Protein AF-A0A9D1GKH4-F1 (afdb_monomer_lite)

Structure (mmCIF, N/CA/C/O backbone):
data_AF-A0A9D1GKH4-F1
#
_entry.id   AF-A0A9D1GKH4-F1
#
loop_
_atom_site.group_PDB
_atom_site.id
_atom_site.type_symbol
_atom_site.label_atom_id
_atom_site.label_alt_id
_atom_site.label_comp_id
_atom_site.label_asym_id
_atom_site.label_entity_id
_atom_site.label_seq_id
_atom_site.pdbx_PDB_ins_code
_atom_site.Cartn_x
_atom_site.Cartn_y
_atom_site.Cartn_z
_atom_site.occupancy
_atom_site.B_iso_or_equiv
_atom_site.auth_seq_id
_atom_site.auth_comp_id
_atom_site.auth_asym_id
_atom_site.auth_atom_id
_atom_site.pdbx_PDB_model_num
ATOM 1 N N . MET A 1 1 ? 3.369 7.133 -23.023 1.00 42.62 1 MET A N 1
ATOM 2 C CA . MET A 1 1 ? 2.695 6.803 -21.748 1.00 42.62 1 MET A CA 1
ATOM 3 C C . MET A 1 1 ? 3.136 5.398 -21.370 1.00 42.62 1 MET A C 1
ATOM 5 O O . MET A 1 1 ? 2.925 4.501 -22.173 1.00 42.62 1 MET A O 1
ATOM 9 N N . SER A 1 2 ? 3.886 5.222 -20.277 1.00 44.31 2 SER A N 1
ATOM 10 C CA . SER A 1 2 ? 4.522 3.929 -19.968 1.00 44.31 2 SER A CA 1
ATOM 11 C C . SER A 1 2 ? 3.448 2.889 -19.635 1.00 44.31 2 SER A C 1
ATOM 13 O O . SER A 1 2 ? 2.788 2.986 -18.606 1.00 44.31 2 SER A O 1
ATOM 15 N N . ALA A 1 3 ? 3.226 1.938 -20.540 1.00 55.19 3 ALA A N 1
ATOM 16 C CA . ALA A 1 3 ? 2.067 1.041 -20.564 1.00 55.19 3 ALA A CA 1
ATOM 17 C C . ALA A 1 3 ? 2.092 -0.088 -19.508 1.00 55.19 3 ALA A C 1
ATOM 19 O O . ALA A 1 3 ? 1.370 -1.067 -19.648 1.00 55.19 3 ALA A O 1
ATOM 20 N N . ASN A 1 4 ? 2.928 0.017 -18.470 1.00 71.00 4 ASN A N 1
ATOM 21 C CA . ASN A 1 4 ? 3.246 -1.094 -17.566 1.00 71.00 4 ASN A CA 1
ATOM 22 C C . ASN A 1 4 ? 3.216 -0.725 -16.071 1.00 71.00 4 ASN A C 1
ATOM 24 O O . ASN A 1 4 ? 3.825 -1.404 -15.245 1.00 71.00 4 ASN A O 1
ATOM 28 N N . GLN A 1 5 ? 2.495 0.341 -15.711 1.00 76.44 5 GLN A N 1
ATOM 29 C CA . GLN A 1 5 ? 2.209 0.648 -14.311 1.00 76.44 5 GLN A CA 1
ATOM 30 C C . GLN A 1 5 ? 0.882 0.003 -13.893 1.00 76.44 5 GLN A C 1
ATOM 32 O O . GLN A 1 5 ? -0.168 0.316 -14.452 1.00 76.44 5 GLN A O 1
ATOM 37 N N . LYS A 1 6 ? 0.925 -0.878 -12.894 1.00 83.44 6 LYS A N 1
ATOM 38 C CA . LYS A 1 6 ? -0.249 -1.444 -12.226 1.00 83.44 6 LYS A CA 1
ATOM 39 C C . LYS A 1 6 ? -0.516 -0.658 -10.951 1.00 83.44 6 LYS A C 1
ATOM 41 O O . LYS A 1 6 ? 0.405 -0.378 -10.189 1.00 83.44 6 LYS A O 1
ATOM 46 N N . THR A 1 7 ? -1.775 -0.327 -10.715 1.00 85.25 7 THR A N 1
ATOM 47 C CA . THR A 1 7 ? -2.221 0.258 -9.450 1.00 85.25 7 THR A CA 1
ATOM 48 C C . THR A 1 7 ? -2.994 -0.807 -8.695 1.00 85.25 7 THR A C 1
ATOM 50 O O . THR A 1 7 ? -3.888 -1.436 -9.257 1.00 85.25 7 THR A O 1
ATOM 53 N N . ILE A 1 8 ? -2.617 -1.019 -7.444 1.00 86.06 8 ILE A N 1
ATOM 54 C CA . ILE A 1 8 ? -3.188 -2.003 -6.537 1.00 86.06 8 ILE A CA 1
ATOM 55 C C . ILE A 1 8 ? -3.754 -1.241 -5.344 1.00 86.06 8 ILE A C 1
ATOM 57 O O . ILE A 1 8 ? -3.066 -0.417 -4.739 1.00 86.06 8 ILE A O 1
ATOM 61 N N . TYR A 1 9 ? -5.007 -1.508 -4.998 1.00 86.31 9 TYR A N 1
ATOM 62 C CA . TYR A 1 9 ? -5.643 -0.879 -3.844 1.00 86.31 9 TYR A CA 1
ATOM 63 C C . TYR A 1 9 ? -5.384 -1.709 -2.595 1.00 86.31 9 TYR A C 1
ATOM 65 O O . TYR A 1 9 ? -5.624 -2.913 -2.587 1.00 86.31 9 TYR A O 1
ATOM 73 N N . VAL A 1 10 ? -4.884 -1.066 -1.546 1.00 85.50 10 VAL A N 1
ATOM 74 C CA . VAL A 1 10 ? -4.565 -1.722 -0.280 1.00 85.50 10 VAL A CA 1
ATOM 75 C C . VAL A 1 10 ? -5.648 -1.371 0.722 1.00 85.50 10 VAL A C 1
ATOM 77 O O . VAL A 1 10 ? -5.925 -0.193 0.956 1.00 85.50 10 VAL A O 1
ATOM 80 N N . TYR A 1 11 ? -6.233 -2.399 1.316 1.00 85.75 11 TYR A N 1
ATOM 81 C CA . TYR A 1 11 ? -7.262 -2.309 2.331 1.00 85.75 11 TYR A CA 1
ATOM 82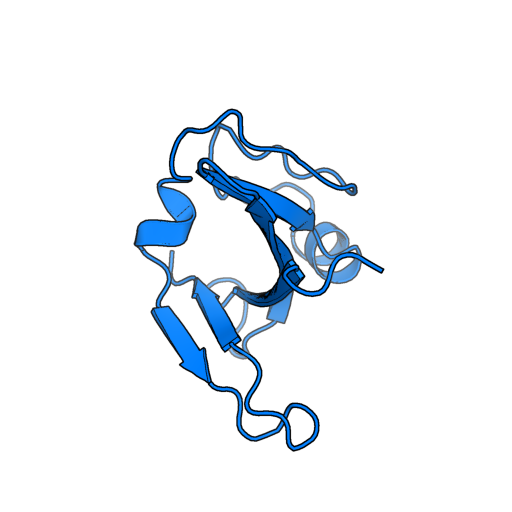 C C . TYR A 1 11 ? -6.756 -2.867 3.657 1.00 85.75 11 TYR A C 1
ATOM 84 O O . TYR A 1 11 ? -5.991 -3.829 3.701 1.00 85.75 11 TYR A O 1
ATOM 92 N N . ASP A 1 12 ? -7.198 -2.234 4.729 1.00 83.38 12 ASP A N 1
ATOM 93 C CA . ASP A 1 12 ? -6.971 -2.618 6.115 1.00 83.38 12 ASP A CA 1
ATOM 94 C C . ASP A 1 12 ? -8.231 -3.308 6.648 1.00 83.38 12 ASP A C 1
ATOM 96 O O . ASP A 1 12 ? -9.321 -2.742 6.535 1.00 83.38 12 ASP A O 1
ATOM 100 N N . ASP A 1 13 ? -8.062 -4.506 7.213 1.00 81.38 13 ASP A N 1
ATOM 101 C CA . ASP A 1 13 ? -9.126 -5.342 7.791 1.00 81.38 13 ASP A CA 1
ATOM 102 C C . ASP A 1 13 ? -9.034 -5.506 9.321 1.00 81.38 13 ASP A C 1
ATOM 104 O O . ASP A 1 13 ? -9.821 -6.224 9.928 1.00 81.38 13 ASP A O 1
ATOM 108 N N . PHE A 1 14 ? -8.060 -4.872 9.974 1.00 75.19 14 PHE A N 1
ATOM 109 C CA . PHE A 1 14 ? -7.842 -5.013 11.417 1.00 75.19 14 PHE A CA 1
ATOM 110 C C . PHE A 1 14 ? -8.344 -3.796 12.204 1.00 75.19 14 PHE A C 1
ATOM 112 O O . PHE A 1 14 ? -8.685 -3.915 13.380 1.00 75.19 14 PHE A O 1
ATOM 119 N N . SER A 1 15 ? -8.422 -2.621 11.572 1.00 69.50 15 SER A N 1
ATOM 120 C CA . SER A 1 15 ? -8.890 -1.395 12.235 1.00 69.50 15 SER A CA 1
ATOM 121 C C . SER A 1 15 ? -10.399 -1.341 12.457 1.00 69.50 15 SER A C 1
ATOM 123 O O . SER A 1 15 ? -10.874 -0.684 13.384 1.00 69.50 15 SER A O 1
ATOM 125 N N . GLN A 1 16 ? -11.170 -1.948 11.560 1.00 70.56 16 GLN A N 1
ATOM 126 C CA . GLN A 1 16 ? -12.624 -1.827 11.495 1.00 70.56 16 GLN A CA 1
ATOM 127 C C . GLN A 1 16 ? -13.233 -3.167 11.094 1.00 70.56 16 GLN A C 1
ATOM 129 O O . GLN A 1 16 ? -12.561 -4.049 10.576 1.00 70.56 16 GLN A O 1
ATOM 134 N N . LYS A 1 17 ? -14.545 -3.297 11.302 1.00 73.38 17 LYS A N 1
ATOM 135 C CA . LYS A 1 17 ? -15.316 -4.474 10.873 1.00 73.38 17 LYS A CA 1
ATOM 136 C C . LYS A 1 17 ? -15.507 -4.545 9.352 1.00 73.38 17 LYS A C 1
ATOM 138 O O . LYS A 1 17 ? -15.919 -5.579 8.839 1.00 73.38 17 LYS A O 1
ATOM 143 N N . GLU A 1 18 ? -15.267 -3.430 8.664 1.00 79.12 18 GLU A N 1
ATOM 144 C CA . GLU A 1 18 ? -15.324 -3.304 7.211 1.00 79.12 18 GLU A CA 1
ATOM 145 C C . GLU A 1 18 ? -13.953 -2.865 6.680 1.00 79.12 18 GLU A C 1
ATOM 147 O O . GLU A 1 18 ? -13.331 -1.984 7.286 1.00 79.12 18 GLU A O 1
ATOM 152 N N . PRO A 1 19 ? -13.501 -3.422 5.542 1.00 78.31 19 PRO A N 1
ATOM 153 C CA . PRO A 1 19 ? -12.201 -3.104 4.980 1.00 78.31 19 PRO A CA 1
ATOM 154 C C . PRO A 1 19 ? -12.144 -1.637 4.552 1.00 78.31 19 PRO A C 1
ATOM 156 O O . PRO A 1 19 ? -12.909 -1.187 3.693 1.00 78.31 19 PRO A O 1
ATOM 159 N N . ILE A 1 20 ? -11.207 -0.880 5.118 1.00 83.69 20 ILE A N 1
ATOM 160 C CA . ILE A 1 20 ? -10.989 0.520 4.749 1.00 83.69 20 ILE A CA 1
ATOM 161 C C . ILE A 1 20 ? -9.804 0.658 3.798 1.00 83.69 20 ILE A C 1
ATOM 163 O O . ILE A 1 20 ? -8.788 -0.007 3.954 1.00 83.69 20 ILE A O 1
ATOM 167 N N . LEU A 1 21 ? -9.908 1.566 2.822 1.00 85.81 21 LEU A N 1
ATOM 168 C CA . LEU A 1 21 ? -8.807 1.901 1.922 1.00 85.81 21 LEU A CA 1
ATOM 169 C C . LEU A 1 21 ? -7.626 2.514 2.696 1.00 85.81 21 LEU A C 1
ATOM 171 O O . LEU A 1 21 ? -7.623 3.712 2.994 1.00 85.81 21 LEU A O 1
ATOM 175 N N . LEU A 1 22 ? -6.620 1.682 2.950 1.00 86.06 22 LEU A N 1
ATOM 176 C CA . LEU A 1 22 ? -5.344 1.998 3.583 1.00 86.06 22 LEU A CA 1
ATOM 177 C C . LEU A 1 22 ? -4.512 2.901 2.668 1.00 86.06 22 LEU A C 1
ATOM 179 O O . LEU A 1 22 ? -4.014 3.951 3.082 1.00 86.06 22 LEU A O 1
ATOM 183 N N . GLY A 1 23 ? -4.428 2.541 1.387 1.00 87.31 23 GLY A N 1
ATOM 184 C CA . GLY A 1 23 ? -3.664 3.299 0.405 1.00 87.31 23 GLY A CA 1
ATOM 185 C C . GLY A 1 23 ? -3.627 2.656 -0.973 1.00 87.31 23 GLY A C 1
ATOM 186 O O . GLY A 1 23 ? -4.399 1.751 -1.286 1.00 87.31 23 GLY A O 1
ATOM 187 N N . MET A 1 24 ? -2.722 3.153 -1.809 1.00 86.94 24 MET A N 1
ATOM 188 C CA . MET A 1 24 ? -2.517 2.684 -3.177 1.00 86.94 24 MET A CA 1
ATOM 189 C C . MET A 1 24 ? -1.062 2.270 -3.367 1.00 86.94 24 MET A C 1
ATOM 191 O O . MET A 1 24 ? -0.141 3.048 -3.119 1.00 86.94 24 MET A O 1
ATOM 195 N N . LEU A 1 25 ? -0.867 1.038 -3.822 1.00 86.06 25 LEU A N 1
ATOM 196 C CA . LEU A 1 25 ? 0.419 0.492 -4.218 1.00 86.06 25 LEU A CA 1
ATOM 197 C C . LEU A 1 25 ? 0.542 0.578 -5.741 1.00 86.06 25 LEU A C 1
ATOM 199 O O . LEU A 1 25 ? -0.247 0.011 -6.490 1.00 86.06 25 LEU A O 1
ATOM 203 N N . TYR A 1 26 ? 1.554 1.285 -6.204 1.00 85.56 26 TYR A N 1
ATOM 204 C CA . TYR A 1 26 ? 1.908 1.416 -7.603 1.00 85.56 26 TYR A CA 1
ATOM 205 C C . TYR A 1 26 ? 3.070 0.479 -7.904 1.00 85.56 26 TYR A C 1
ATOM 207 O O . TYR A 1 26 ? 4.129 0.559 -7.283 1.00 85.56 26 TYR A O 1
ATOM 215 N N . VAL A 1 27 ? 2.872 -0.397 -8.879 1.00 83.94 27 VAL A N 1
ATOM 216 C CA . VAL A 1 27 ? 3.884 -1.325 -9.374 1.00 83.94 27 VAL A CA 1
ATOM 217 C C . VAL A 1 27 ? 4.237 -0.899 -10.783 1.00 83.94 27 VAL A C 1
ATOM 219 O O . VAL A 1 27 ? 3.407 -0.979 -11.684 1.00 83.94 27 VAL A O 1
ATOM 222 N N . ASN A 1 28 ? 5.454 -0.417 -10.982 1.00 83.88 28 ASN A N 1
ATOM 223 C CA . ASN A 1 28 ? 5.941 -0.010 -12.290 1.00 83.88 28 ASN A CA 1
ATOM 224 C C . ASN A 1 28 ? 6.925 -1.056 -12.809 1.00 83.88 28 ASN A C 1
ATOM 226 O O . ASN A 1 28 ? 7.992 -1.252 -12.227 1.00 83.88 28 ASN A O 1
ATOM 230 N N . VAL A 1 29 ? 6.560 -1.745 -13.888 1.00 79.44 29 VAL A N 1
ATOM 231 C CA . VAL A 1 29 ? 7.427 -2.756 -14.498 1.00 79.44 29 VAL A CA 1
ATOM 232 C C . VAL A 1 29 ? 8.383 -2.058 -15.461 1.00 79.44 29 VAL A C 1
ATOM 234 O O . VAL A 1 29 ? 7.975 -1.552 -16.510 1.00 79.44 29 VAL A O 1
ATOM 237 N N . ILE A 1 30 ? 9.665 -2.026 -15.102 1.00 80.44 30 ILE A N 1
ATOM 238 C CA . ILE A 1 30 ? 10.742 -1.457 -15.917 1.00 80.44 30 ILE A CA 1
ATOM 239 C C . ILE A 1 30 ? 11.569 -2.585 -16.550 1.00 80.44 30 ILE A C 1
ATOM 241 O O . ILE A 1 30 ? 11.627 -3.705 -16.047 1.00 80.44 30 ILE A O 1
ATOM 245 N N . LYS A 1 31 ? 12.222 -2.327 -17.689 1.00 66.69 31 LYS A N 1
ATOM 246 C CA . LYS A 1 31 ? 13.120 -3.316 -18.313 1.00 66.69 31 LYS A CA 1
ATOM 247 C C . LYS A 1 31 ? 14.333 -3.545 -17.399 1.00 66.69 31 LYS A C 1
ATOM 249 O O . LYS A 1 31 ? 15.275 -2.764 -17.446 1.00 66.69 31 LYS A O 1
ATOM 254 N N . GLY A 1 32 ? 14.285 -4.589 -16.572 1.00 70.81 32 GLY A N 1
ATOM 255 C CA . GLY A 1 32 ? 15.333 -4.934 -15.602 1.00 70.81 32 GLY A CA 1
ATOM 256 C C . GLY A 1 32 ? 14.857 -5.071 -14.152 1.00 70.81 32 GLY A C 1
ATOM 257 O O . GLY A 1 32 ? 15.666 -5.414 -13.298 1.00 70.81 32 GLY A O 1
ATOM 258 N N . GLY A 1 33 ? 13.572 -4.838 -13.862 1.00 73.75 33 GLY A N 1
ATOM 259 C CA . GLY A 1 33 ? 13.015 -5.034 -12.524 1.00 73.75 33 GLY A CA 1
ATOM 260 C C . GLY A 1 33 ? 11.602 -4.478 -12.367 1.00 73.75 33 GLY A C 1
ATOM 261 O O . GLY A 1 33 ? 10.997 -3.962 -13.304 1.00 73.75 33 GLY A O 1
ATOM 262 N N . GLU A 1 34 ? 11.079 -4.557 -11.152 1.00 80.12 34 GLU A N 1
ATOM 263 C CA . GLU A 1 34 ? 9.791 -3.974 -10.785 1.00 80.12 34 GLU A CA 1
ATOM 264 C C . GLU A 1 34 ? 10.032 -2.943 -9.686 1.00 80.12 34 GLU A C 1
ATOM 266 O O . GLU A 1 34 ? 10.712 -3.217 -8.698 1.00 80.12 34 GLU A O 1
ATOM 271 N N . THR A 1 35 ? 9.519 -1.731 -9.874 1.00 80.88 35 THR A N 1
ATOM 272 C CA . THR A 1 35 ? 9.574 -0.679 -8.860 1.00 80.88 35 THR A CA 1
ATOM 273 C C . THR A 1 35 ? 8.246 -0.622 -8.131 1.00 80.88 35 THR A C 1
ATOM 275 O O . THR A 1 35 ? 7.191 -0.525 -8.758 1.00 80.88 35 THR A O 1
ATOM 278 N N . TYR A 1 36 ? 8.311 -0.640 -6.807 1.00 81.50 36 TYR A N 1
ATOM 279 C CA . TYR A 1 36 ? 7.152 -0.551 -5.934 1.00 81.50 36 TYR A CA 1
ATOM 280 C C . TYR A 1 36 ? 7.104 0.841 -5.311 1.00 81.50 36 TYR A C 1
ATOM 282 O O . TYR A 1 36 ? 8.125 1.401 -4.911 1.00 81.50 36 TYR A O 1
ATOM 290 N N . SER A 1 37 ? 5.923 1.442 -5.265 1.00 84.25 37 SER A N 1
ATOM 291 C CA . SER A 1 37 ? 5.713 2.738 -4.623 1.00 84.25 37 SER A CA 1
ATOM 292 C C . SER A 1 37 ? 4.386 2.718 -3.903 1.00 84.25 37 SER A C 1
ATOM 294 O O . SER A 1 37 ? 3.375 2.368 -4.497 1.00 84.25 37 SER A O 1
ATOM 296 N N . PHE A 1 38 ? 4.372 3.102 -2.640 1.00 85.31 38 PHE A N 1
ATOM 297 C CA . PHE A 1 38 ? 3.180 3.036 -1.816 1.00 85.31 38 PHE A CA 1
ATOM 298 C C . PHE A 1 38 ? 2.741 4.436 -1.393 1.00 85.31 38 PHE A C 1
ATOM 300 O O . PHE A 1 38 ? 3.569 5.287 -1.090 1.00 85.31 38 PHE A O 1
ATOM 307 N N . GLU A 1 39 ? 1.440 4.695 -1.393 1.00 88.38 39 GLU A N 1
ATOM 308 C CA . GLU A 1 39 ? 0.877 5.991 -1.033 1.00 88.38 39 GLU A CA 1
ATOM 309 C C . GLU A 1 39 ? -0.288 5.805 -0.063 1.00 88.38 39 GLU A C 1
ATOM 311 O O . GLU A 1 39 ? -1.311 5.206 -0.404 1.00 88.38 39 GLU A O 1
ATOM 316 N N . TYR A 1 40 ? -0.134 6.332 1.152 1.00 86.81 40 TYR A N 1
ATOM 317 C CA . TYR A 1 40 ? -1.180 6.285 2.167 1.00 86.81 40 TYR A CA 1
ATOM 318 C C . TYR A 1 40 ? -2.386 7.141 1.786 1.00 86.81 40 TYR A C 1
ATOM 320 O O . TYR A 1 40 ? -2.262 8.284 1.341 1.00 86.81 40 TYR A O 1
ATOM 328 N N . SER A 1 41 ? -3.579 6.613 2.050 1.00 87.06 41 SER A N 1
ATOM 329 C CA . SER A 1 41 ? -4.814 7.374 1.927 1.00 87.06 41 SER A CA 1
ATOM 330 C C . SER A 1 41 ? -4.921 8.393 3.060 1.00 87.06 41 SER A C 1
ATOM 332 O O . SER A 1 41 ? -4.893 8.045 4.241 1.00 87.06 41 SER A O 1
ATOM 334 N N . ASN A 1 42 ? -5.157 9.661 2.716 1.00 84.38 42 ASN A N 1
ATOM 335 C CA . ASN A 1 42 ? -5.423 10.712 3.704 1.00 84.38 42 ASN A CA 1
ATOM 336 C C . ASN A 1 42 ? -6.601 10.371 4.633 1.00 84.38 42 ASN A C 1
ATOM 338 O O . ASN A 1 42 ? -6.626 10.818 5.778 1.00 84.38 42 ASN A O 1
ATOM 342 N N . LYS A 1 43 ? -7.587 9.594 4.157 1.00 83.88 43 LYS A N 1
ATOM 343 C CA . LYS A 1 43 ? -8.711 9.142 4.993 1.00 83.88 43 LYS A CA 1
ATOM 344 C C . LYS A 1 43 ? -8.235 8.179 6.078 1.00 83.88 43 LYS A C 1
ATOM 346 O O . LYS A 1 43 ? -8.620 8.340 7.232 1.00 83.88 43 LYS A O 1
ATOM 351 N N . TRP A 1 44 ? -7.372 7.237 5.708 1.00 84.62 44 TRP A N 1
ATOM 352 C CA . TRP A 1 44 ? -6.810 6.254 6.625 1.00 84.62 44 TRP A CA 1
ATOM 353 C C . TRP A 1 44 ? -5.869 6.907 7.638 1.00 84.62 44 TRP A C 1
ATOM 355 O O . TRP A 1 44 ? -6.069 6.740 8.836 1.00 84.62 44 TRP A O 1
ATOM 365 N N . LEU A 1 45 ? -4.951 7.775 7.190 1.00 81.06 45 LEU A N 1
ATOM 366 C CA . LEU A 1 45 ? -4.057 8.533 8.083 1.00 81.06 45 LEU A CA 1
ATOM 367 C C . LEU A 1 45 ? -4.829 9.333 9.141 1.00 81.06 45 LEU A C 1
ATOM 369 O O . LEU A 1 45 ? -4.455 9.356 10.314 1.00 81.06 45 LEU A O 1
ATOM 373 N N . LYS A 1 46 ? -5.938 9.968 8.736 1.00 82.62 46 LYS A N 1
ATOM 374 C CA . LYS A 1 46 ? -6.820 10.705 9.651 1.00 82.62 46 LYS A CA 1
ATOM 375 C C . LYS A 1 46 ? -7.541 9.795 10.643 1.00 82.62 46 LYS A C 1
ATOM 377 O O . LYS A 1 46 ? -7.706 10.195 11.793 1.00 82.62 46 LYS A O 1
ATOM 382 N N . GLN A 1 47 ? -7.989 8.616 10.211 1.00 79.56 47 GLN A N 1
ATOM 383 C CA . GLN A 1 47 ? -8.670 7.666 11.092 1.00 79.56 47 GLN A CA 1
ATOM 384 C C . GLN A 1 47 ? -7.718 7.028 12.102 1.00 79.56 47 GLN A C 1
ATOM 386 O O . GLN A 1 47 ? -8.047 6.956 13.282 1.00 79.56 47 GLN A O 1
ATOM 391 N N . MET A 1 48 ? -6.532 6.619 11.658 1.00 73.19 48 MET A N 1
ATOM 392 C CA . MET A 1 48 ? -5.579 5.891 12.489 1.00 73.19 48 MET A CA 1
ATOM 393 C C . MET A 1 48 ? -4.683 6.756 13.369 1.00 73.19 48 MET A C 1
ATOM 395 O O . MET A 1 48 ? -3.999 6.224 14.243 1.00 73.19 48 MET A O 1
ATOM 399 N N . LYS A 1 49 ? -4.658 8.077 13.140 1.00 65.38 49 LYS A N 1
ATOM 400 C CA . LYS A 1 49 ? -3.934 9.065 13.959 1.00 65.38 49 LYS A CA 1
ATOM 401 C C . LYS A 1 49 ? -2.513 8.618 14.350 1.00 65.38 49 LYS A C 1
ATOM 403 O O . LYS A 1 49 ? -2.132 8.751 15.509 1.00 65.38 49 LYS A O 1
ATOM 408 N N . LEU A 1 50 ? -1.743 8.072 13.401 1.00 60.41 50 LEU A N 1
ATOM 409 C CA . LEU A 1 50 ? -0.343 7.640 13.597 1.00 60.41 50 LEU A CA 1
ATOM 410 C C . LEU A 1 50 ? -0.137 6.522 14.645 1.00 60.41 50 LEU A C 1
ATOM 412 O O . LEU A 1 50 ? 0.999 6.257 15.022 1.00 60.41 50 LEU A O 1
ATOM 416 N N . SER A 1 51 ? -1.200 5.880 15.140 1.00 61.94 51 SER A N 1
ATOM 417 C CA . SER A 1 51 ? -1.092 4.908 16.242 1.00 61.94 51 SER A CA 1
ATOM 418 C C . SER A 1 51 ? -0.712 3.500 15.784 1.00 61.94 51 SER A C 1
ATOM 420 O O . SER A 1 51 ? -0.334 2.678 16.613 1.00 61.94 51 SER A O 1
ATOM 422 N N . VAL A 1 52 ? -0.786 3.214 14.483 1.00 65.81 52 VAL A N 1
ATOM 423 C CA . VAL A 1 52 ? -0.386 1.919 13.928 1.00 65.81 52 VAL A CA 1
ATOM 424 C C . VAL A 1 52 ? 0.785 2.114 12.982 1.00 65.81 52 VAL A C 1
ATOM 426 O O . VAL A 1 52 ? 0.692 2.818 11.975 1.00 65.81 52 VAL A O 1
ATOM 429 N N . SER A 1 53 ? 1.888 1.461 13.325 1.00 66.69 53 SER A N 1
ATOM 430 C CA . SER A 1 53 ? 3.037 1.290 12.450 1.00 66.69 53 SER A CA 1
ATOM 431 C C . SER A 1 53 ? 2.833 -0.008 11.678 1.00 66.69 53 SER A C 1
ATOM 433 O O . SER A 1 53 ? 2.876 -1.078 12.278 1.00 66.69 53 SER A O 1
ATOM 435 N N . LEU A 1 54 ? 2.574 0.081 10.372 1.00 72.25 54 LEU A N 1
ATOM 436 C CA . LEU A 1 54 ? 2.437 -1.112 9.524 1.00 72.25 54 LEU A CA 1
ATOM 437 C C . LEU A 1 54 ? 3.784 -1.809 9.348 1.00 72.25 54 LEU A C 1
ATOM 439 O O . LEU A 1 54 ? 3.897 -3.020 9.488 1.00 72.25 54 LEU A O 1
ATOM 443 N N . ASP A 1 55 ? 4.809 -1.013 9.065 1.00 68.94 55 ASP A N 1
ATOM 444 C CA . ASP A 1 55 ? 6.170 -1.473 8.857 1.00 68.94 55 ASP A CA 1
ATOM 445 C C . ASP A 1 55 ? 7.113 -0.403 9.421 1.00 68.94 55 ASP A C 1
ATOM 447 O O . ASP A 1 55 ? 6.833 0.786 9.250 1.00 68.94 55 ASP A O 1
ATOM 451 N N . PRO A 1 56 ? 8.204 -0.766 10.104 1.00 70.31 56 PRO A N 1
ATOM 452 C CA . PRO A 1 56 ? 9.213 0.198 10.535 1.00 70.31 56 PRO A CA 1
ATOM 453 C C . PRO A 1 56 ? 9.854 0.981 9.372 1.00 70.31 56 PRO A C 1
ATOM 455 O O . PRO A 1 56 ? 10.331 2.093 9.600 1.00 70.31 56 PRO A O 1
ATOM 458 N N . GLU A 1 57 ? 9.853 0.454 8.139 1.00 68.38 57 GLU A N 1
ATOM 459 C CA . GLU A 1 57 ? 10.317 1.175 6.942 1.00 68.38 57 GLU A CA 1
ATOM 460 C C . GLU A 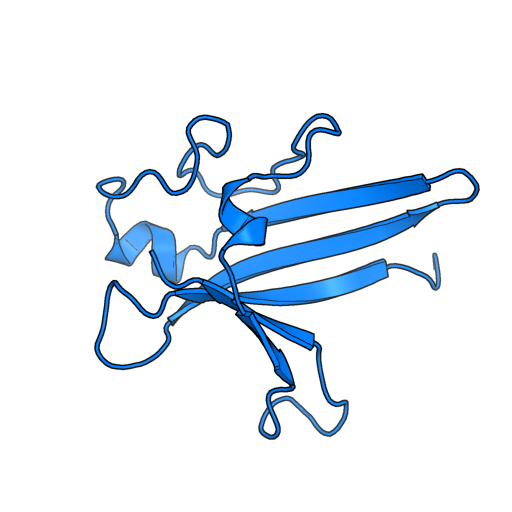1 57 ? 9.215 2.033 6.282 1.00 68.38 57 GLU A C 1
ATOM 462 O O . GLU A 1 57 ? 9.514 2.849 5.407 1.00 68.38 57 GLU A O 1
ATOM 467 N N . LEU A 1 58 ? 7.951 1.902 6.710 1.00 73.06 58 LEU A N 1
ATOM 468 C CA . LEU A 1 58 ? 6.830 2.725 6.249 1.00 73.06 58 LEU A CA 1
ATOM 469 C C . LEU A 1 58 ? 6.438 3.741 7.315 1.00 73.06 58 LEU A C 1
ATOM 471 O O . LEU A 1 58 ? 5.744 3.449 8.289 1.00 73.06 58 LEU A O 1
ATOM 475 N N . MET A 1 59 ? 6.827 4.988 7.092 1.00 73.75 59 MET A N 1
ATOM 476 C CA . MET A 1 59 ? 6.429 6.058 7.991 1.00 73.75 59 MET A CA 1
ATOM 477 C C . MET A 1 59 ? 4.960 6.440 7.733 1.00 73.75 59 MET A C 1
ATOM 479 O O . MET A 1 59 ? 4.552 6.580 6.582 1.00 73.75 59 MET A O 1
ATOM 483 N N . PRO A 1 60 ? 4.140 6.691 8.763 1.00 73.25 60 PRO A N 1
ATOM 484 C CA . PRO A 1 60 ? 2.716 6.988 8.600 1.00 73.25 60 PRO A CA 1
ATOM 485 C C . PRO A 1 60 ? 2.463 8.454 8.187 1.00 73.25 60 PRO A C 1
ATOM 487 O O . PRO A 1 60 ? 1.702 9.177 8.825 1.00 73.25 60 PRO A O 1
ATOM 490 N N . TYR A 1 61 ? 3.109 8.929 7.120 1.00 75.25 61 TYR A N 1
ATOM 491 C CA 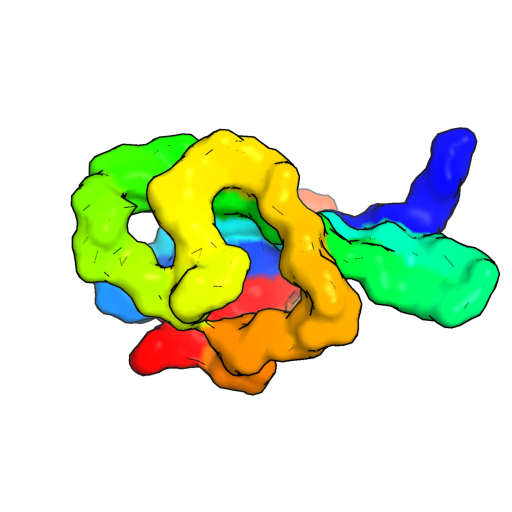. TYR A 1 61 ? 2.859 10.249 6.535 1.00 75.25 61 TYR A CA 1
ATOM 492 C C . TYR A 1 61 ? 2.267 10.149 5.129 1.00 75.25 61 TYR A C 1
ATOM 494 O O . TYR A 1 61 ? 2.457 9.173 4.400 1.00 75.25 61 TYR A O 1
ATOM 502 N N . GLY A 1 62 ? 1.534 11.196 4.749 1.00 74.94 62 GLY A N 1
ATOM 503 C CA . GLY A 1 62 ? 0.931 11.307 3.427 1.00 74.94 62 GLY A CA 1
ATOM 504 C C . GLY A 1 62 ? 1.974 11.598 2.355 1.00 74.94 62 GLY A C 1
ATOM 505 O O . GLY A 1 62 ? 2.838 12.450 2.534 1.00 74.94 62 GLY A O 1
ATOM 506 N N . GLY A 1 63 ? 1.866 10.911 1.224 1.00 81.56 63 GLY A N 1
ATOM 507 C CA . GLY A 1 63 ? 2.789 11.052 0.105 1.00 81.56 63 GLY A CA 1
ATOM 508 C C . GLY A 1 63 ? 3.262 9.703 -0.410 1.00 81.56 63 GLY A C 1
ATOM 509 O O . GLY A 1 63 ? 3.101 8.671 0.243 1.00 81.56 63 GLY A O 1
ATOM 510 N N . ARG A 1 64 ? 3.831 9.721 -1.615 1.00 82.06 64 ARG A N 1
ATOM 511 C CA . ARG A 1 64 ? 4.354 8.519 -2.253 1.00 82.06 64 ARG A CA 1
ATOM 512 C C . ARG A 1 64 ? 5.694 8.150 -1.634 1.00 82.06 64 ARG A C 1
ATOM 514 O O . ARG A 1 64 ? 6.665 8.895 -1.743 1.00 82.06 64 ARG A O 1
ATOM 521 N N . GLN A 1 65 ? 5.724 6.993 -1.001 1.00 82.75 65 GLN A N 1
ATOM 522 C CA . GLN A 1 65 ? 6.899 6.394 -0.403 1.00 82.75 65 GLN A CA 1
ATOM 523 C C . GLN A 1 65 ? 7.455 5.326 -1.336 1.00 82.75 65 GLN A C 1
ATOM 525 O O . GLN A 1 65 ? 6.718 4.564 -1.966 1.00 82.75 65 GLN A O 1
ATOM 530 N N . PHE A 1 66 ? 8.776 5.300 -1.435 1.00 78.62 66 PHE A N 1
ATOM 531 C CA . PHE A 1 66 ? 9.515 4.380 -2.281 1.00 78.62 66 PHE A CA 1
ATOM 532 C C . PHE A 1 66 ? 10.351 3.496 -1.355 1.00 78.62 66 PHE A C 1
ATOM 534 O O . PHE A 1 66 ? 11.440 3.914 -0.959 1.00 78.62 66 PHE A O 1
ATOM 541 N N . PRO A 1 67 ? 9.843 2.322 -0.941 1.00 67.94 67 PRO A N 1
ATOM 542 C CA . PRO A 1 67 ? 10.668 1.353 -0.223 1.00 67.94 67 PRO A CA 1
ATOM 543 C C . PRO A 1 67 ? 11.909 1.050 -1.071 1.00 67.94 67 PRO A C 1
ATOM 545 O O . PRO A 1 67 ? 11.804 0.785 -2.271 1.00 67.94 67 PRO A O 1
ATOM 548 N N . ASN A 1 68 ? 13.096 1.120 -0.470 1.00 59.56 68 ASN A N 1
ATOM 549 C CA . ASN A 1 68 ? 14.374 0.964 -1.170 1.00 59.56 68 ASN A CA 1
ATOM 550 C C . ASN A 1 68 ? 14.656 -0.510 -1.517 1.00 59.56 68 ASN A C 1
ATOM 552 O O . ASN A 1 68 ? 15.563 -1.136 -0.974 1.00 59.56 68 ASN A O 1
ATOM 556 N N . GLY A 1 69 ? 13.857 -1.086 -2.417 1.00 54.47 69 GLY A N 1
ATOM 557 C CA . GLY A 1 69 ? 14.104 -2.390 -3.044 1.00 54.47 69 GLY A CA 1
ATOM 558 C C . GLY A 1 69 ? 14.002 -3.612 -2.126 1.00 54.47 69 GLY A C 1
ATOM 559 O O . GLY A 1 69 ? 14.050 -4.736 -2.622 1.00 54.47 69 GLY A O 1
ATOM 560 N N . LYS A 1 70 ? 13.821 -3.434 -0.815 1.00 56.84 70 LYS A N 1
ATOM 561 C CA . LYS A 1 70 ? 13.415 -4.521 0.069 1.00 56.84 70 LYS A CA 1
ATOM 562 C C . LYS A 1 70 ? 11.930 -4.778 -0.133 1.00 56.84 70 LYS A C 1
ATOM 564 O O . LYS A 1 70 ? 11.123 -3.849 -0.182 1.00 56.84 70 LYS A O 1
ATOM 569 N N . ARG A 1 71 ? 11.577 -6.055 -0.284 1.00 56.84 71 ARG A N 1
ATOM 570 C CA . ARG A 1 71 ? 10.190 -6.499 -0.148 1.00 56.84 71 ARG A CA 1
ATOM 571 C C . ARG A 1 71 ? 9.699 -5.962 1.191 1.00 56.84 71 ARG A C 1
ATOM 573 O O . ARG A 1 71 ? 10.307 -6.257 2.209 1.00 56.84 71 ARG A O 1
ATOM 580 N N . MET A 1 72 ? 8.655 -5.145 1.169 1.00 63.41 72 MET A N 1
ATOM 581 C CA . MET A 1 72 ? 7.976 -4.747 2.394 1.00 63.41 72 MET A CA 1
ATOM 582 C C . MET A 1 72 ? 7.401 -6.018 3.015 1.00 63.41 72 MET A C 1
ATOM 584 O O . MET A 1 72 ? 6.476 -6.617 2.454 1.00 63.41 72 MET A O 1
ATOM 588 N N . ASP A 1 73 ? 7.969 -6.451 4.134 1.00 64.62 73 ASP A N 1
ATOM 589 C CA . ASP A 1 73 ? 7.550 -7.674 4.813 1.00 64.62 73 ASP A CA 1
ATOM 590 C C . ASP A 1 73 ? 6.074 -7.584 5.214 1.00 64.62 73 ASP A C 1
ATOM 592 O O . ASP A 1 73 ? 5.342 -8.566 5.084 1.00 64.62 73 ASP A O 1
ATOM 596 N N . PHE A 1 74 ? 5.600 -6.375 5.539 1.00 67.88 74 PHE A N 1
ATOM 597 C CA . PHE A 1 74 ? 4.190 -6.093 5.786 1.00 67.88 74 PHE A CA 1
ATOM 598 C C . PHE A 1 74 ? 3.258 -6.567 4.660 1.00 67.88 74 PHE A C 1
ATOM 600 O O . PHE A 1 74 ? 2.239 -7.196 4.921 1.00 67.88 74 PHE A O 1
ATOM 607 N N . PHE A 1 75 ? 3.608 -6.337 3.391 1.00 67.06 75 PHE A N 1
ATOM 608 C CA . PHE A 1 75 ? 2.753 -6.756 2.274 1.00 67.06 75 PHE A CA 1
ATOM 609 C C . PHE A 1 75 ? 2.774 -8.265 2.024 1.00 67.06 75 PHE A C 1
ATOM 611 O O . PHE A 1 75 ? 1.899 -8.781 1.329 1.00 67.06 75 PHE A O 1
ATOM 618 N N . SER A 1 76 ? 3.745 -8.975 2.599 1.00 67.25 76 SER A N 1
ATOM 619 C CA . SER A 1 76 ? 3.869 -10.426 2.464 1.00 67.25 76 SER A CA 1
ATOM 620 C C . SER A 1 76 ? 2.811 -11.177 3.275 1.00 67.25 76 SER A C 1
ATOM 622 O O . SER A 1 76 ? 2.428 -12.278 2.883 1.00 67.25 76 SER A O 1
ATOM 624 N N . SER A 1 77 ? 2.314 -10.597 4.376 1.00 70.19 77 SER A N 1
ATOM 625 C CA . SER A 1 77 ? 1.195 -11.159 5.150 1.00 70.19 77 SER A CA 1
ATOM 626 C C . SER A 1 77 ? -0.175 -10.806 4.561 1.00 70.19 77 SER A C 1
ATOM 62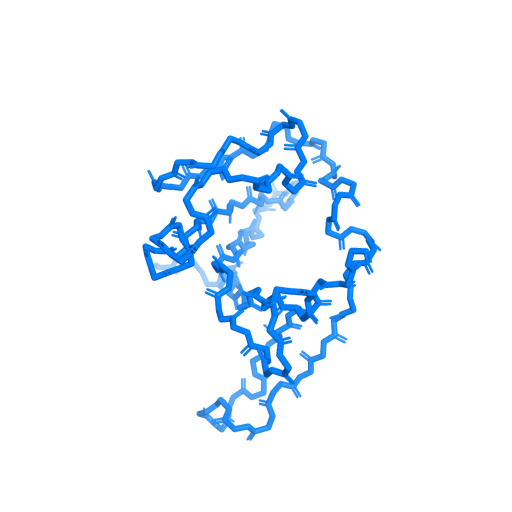8 O O . SER A 1 77 ? -1.186 -11.417 4.919 1.00 70.19 77 SER A O 1
ATOM 630 N N . CYS A 1 78 ? -0.233 -9.851 3.632 1.00 73.12 78 CYS A N 1
ATOM 631 C CA . CYS A 1 78 ? -1.484 -9.411 3.044 1.00 73.12 78 CYS A CA 1
ATOM 632 C C . CYS A 1 78 ? -2.001 -10.389 1.982 1.00 73.12 78 CYS A C 1
ATOM 634 O O . CYS A 1 78 ? -1.261 -10.908 1.145 1.00 73.12 78 CYS A O 1
ATOM 636 N N . LYS A 1 79 ? -3.317 -10.610 1.970 1.00 76.75 79 LYS A N 1
ATOM 637 C CA . LYS A 1 79 ? -3.981 -11.467 0.986 1.00 76.75 79 LYS A CA 1
ATOM 638 C C . LYS A 1 79 ? -4.353 -10.653 -0.246 1.00 76.75 79 LYS A C 1
ATOM 640 O O . LYS A 1 79 ? -5.077 -9.663 -0.155 1.00 76.75 79 LYS A O 1
ATOM 645 N N . VAL A 1 80 ? -3.881 -11.090 -1.410 1.00 78.31 80 VAL A N 1
ATOM 646 C CA . VAL A 1 80 ? -4.313 -10.538 -2.699 1.00 78.31 80 VAL A CA 1
ATOM 647 C C . VAL A 1 80 ? -5.709 -11.065 -3.013 1.00 78.31 80 VAL A C 1
ATOM 649 O O . VAL A 1 80 ? -5.951 -12.270 -2.940 1.00 78.31 80 VAL A O 1
ATOM 652 N N . TRP A 1 81 ? -6.619 -10.175 -3.388 1.00 72.50 81 TRP A N 1
ATOM 653 C CA . TRP A 1 81 ? -7.963 -10.526 -3.821 1.00 72.50 81 TRP A CA 1
ATOM 654 C C . TRP A 1 81 ? -8.407 -9.624 -4.977 1.00 72.50 81 TRP A C 1
ATOM 656 O O . TRP A 1 81 ? -7.892 -8.525 -5.170 1.00 72.50 81 TRP A O 1
ATOM 666 N N . SER A 1 82 ? -9.339 -10.095 -5.796 1.00 65.12 82 SER A N 1
ATOM 667 C CA . SER A 1 82 ? -9.892 -9.296 -6.894 1.00 65.12 82 SER A CA 1
ATOM 668 C C . SER A 1 82 ? -11.245 -8.750 -6.467 1.00 65.12 82 SER A C 1
ATOM 670 O O . SER A 1 82 ? -12.154 -9.540 -6.217 1.00 65.12 82 SER A O 1
ATOM 672 N N . ASP A 1 83 ? -11.372 -7.423 -6.369 1.00 61.88 83 ASP A N 1
ATOM 673 C CA . ASP A 1 83 ? -12.633 -6.796 -5.969 1.00 61.88 83 ASP A CA 1
ATOM 674 C C . ASP A 1 83 ? -13.624 -6.779 -7.145 1.00 61.88 83 ASP A C 1
ATOM 676 O O . ASP A 1 83 ? -13.391 -6.058 -8.125 1.00 61.88 83 ASP A O 1
ATOM 680 N N . PRO A 1 84 ? -14.746 -7.527 -7.069 1.00 56.28 84 PRO A N 1
ATOM 681 C CA . PRO A 1 84 ? -15.722 -7.593 -8.150 1.00 56.28 84 PRO A CA 1
ATOM 682 C C . PRO A 1 84 ? -16.527 -6.292 -8.317 1.00 56.28 84 PRO A C 1
ATOM 684 O O . PRO A 1 84 ? -17.208 -6.132 -9.328 1.00 56.28 84 PRO A O 1
ATOM 687 N N . LYS A 1 85 ? -16.473 -5.356 -7.355 1.00 54.75 85 LYS A N 1
ATOM 688 C CA . LYS A 1 85 ? -17.171 -4.057 -7.392 1.00 54.75 85 LYS A CA 1
ATOM 689 C C . LYS A 1 85 ? -16.333 -2.928 -7.998 1.00 54.75 85 LYS A C 1
ATOM 691 O O . LYS A 1 85 ? -16.866 -1.841 -8.219 1.00 54.75 85 LYS A O 1
ATOM 696 N N . SER A 1 86 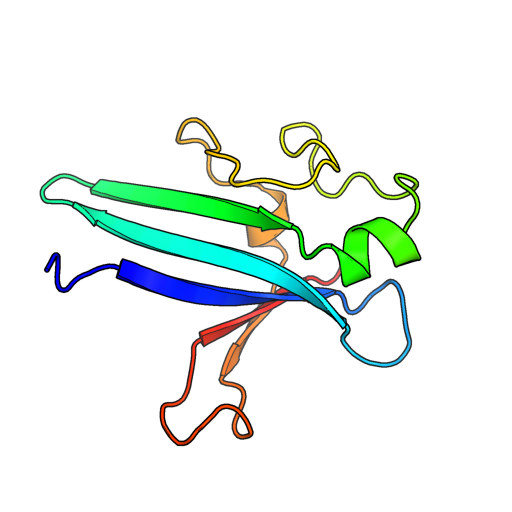? -15.053 -3.156 -8.291 1.00 50.44 86 SER A N 1
ATOM 697 C CA . SER A 1 86 ? -14.175 -2.145 -8.891 1.00 50.44 86 SER A CA 1
ATOM 698 C C . SER A 1 86 ? -14.290 -2.124 -10.428 1.00 50.44 86 SER A C 1
ATOM 700 O O . SER A 1 86 ? -13.578 -2.818 -11.149 1.00 50.44 86 SER A O 1
ATOM 702 N N . ASP A 1 87 ? -15.241 -1.333 -10.936 1.00 47.25 87 ASP A N 1
ATOM 703 C CA . ASP A 1 87 ? -15.293 -0.815 -12.320 1.00 47.25 87 ASP A CA 1
ATOM 704 C C . ASP A 1 87 ? -14.962 -1.826 -13.443 1.00 47.25 87 ASP A C 1
ATOM 706 O O . ASP A 1 87 ? -14.082 -1.576 -14.260 1.00 47.25 87 ASP A O 1
ATOM 710 N N . GLY A 1 88 ? -15.606 -3.004 -13.481 1.00 49.94 88 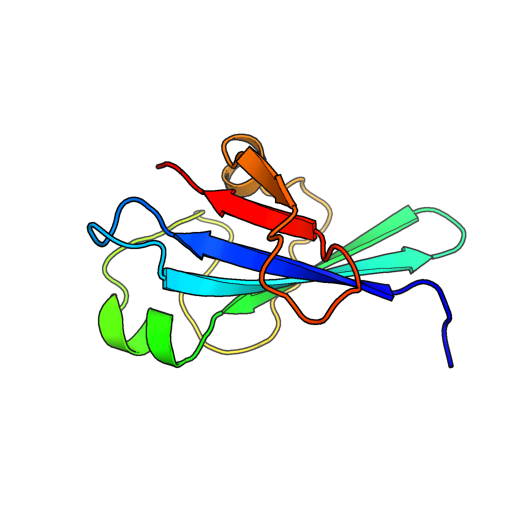GLY A N 1
ATOM 711 C CA . GLY A 1 88 ? -15.575 -3.942 -14.627 1.00 49.94 88 GLY A CA 1
ATOM 712 C C . GLY A 1 88 ? -14.194 -4.445 -15.092 1.00 49.94 88 GLY A C 1
ATOM 713 O O . GLY A 1 88 ? -14.102 -5.194 -16.063 1.00 49.94 88 GLY A O 1
ATOM 714 N N . ARG A 1 89 ? -13.116 -4.054 -14.410 1.00 53.53 89 ARG A N 1
ATOM 715 C CA . ARG A 1 89 ? -11.716 -4.287 -14.770 1.00 53.53 89 ARG A CA 1
ATOM 716 C C . ARG A 1 89 ? -10.984 -4.980 -13.635 1.00 53.53 89 ARG A C 1
ATOM 718 O O . ARG A 1 89 ? -9.845 -4.633 -13.377 1.00 53.53 89 ARG A O 1
ATOM 725 N N . ASN A 1 90 ? -11.641 -5.939 -12.977 1.00 58.03 90 ASN A N 1
ATOM 726 C CA . ASN A 1 90 ? -11.068 -6.926 -12.052 1.00 58.03 90 ASN A CA 1
ATOM 727 C C . ASN A 1 90 ? -9.764 -6.452 -11.373 1.00 58.03 90 ASN A C 1
ATOM 729 O O . ASN A 1 90 ? -8.699 -7.051 -11.563 1.00 58.03 90 ASN A O 1
ATOM 733 N N . ALA A 1 91 ? -9.819 -5.294 -10.703 1.00 63.47 91 ALA A N 1
ATOM 734 C CA . ALA A 1 91 ? -8.604 -4.615 -10.287 1.00 63.47 91 ALA A CA 1
ATOM 735 C C . ALA A 1 91 ? -7.987 -5.409 -9.128 1.00 63.47 91 ALA A C 1
ATOM 737 O O . ALA A 1 91 ? -8.712 -5.848 -8.230 1.00 63.47 91 ALA A O 1
ATOM 738 N N . PRO A 1 92 ? -6.666 -5.648 -9.142 1.00 70.88 92 PRO A N 1
ATOM 739 C CA . PRO A 1 92 ? -6.012 -6.323 -8.035 1.00 70.88 92 PRO A CA 1
ATOM 740 C C . PRO A 1 92 ? -6.104 -5.444 -6.784 1.00 70.88 92 PRO A C 1
ATOM 742 O O . PRO A 1 92 ? -5.625 -4.308 -6.767 1.00 70.88 92 PRO A O 1
ATOM 745 N N . CYS A 1 93 ? -6.702 -5.990 -5.734 1.00 80.00 93 CYS A N 1
ATOM 746 C CA . CYS A 1 93 ? -6.758 -5.400 -4.408 1.00 80.00 93 CYS A CA 1
ATOM 747 C C . CYS A 1 93 ? -5.966 -6.283 -3.439 1.00 80.00 93 CYS A C 1
ATOM 749 O O . CYS A 1 93 ? -5.777 -7.481 -3.649 1.00 80.00 93 CYS A O 1
ATOM 751 N N . ILE A 1 94 ? -5.461 -5.692 -2.369 1.00 80.50 94 ILE A N 1
ATOM 752 C CA . ILE A 1 94 ? -4.746 -6.404 -1.317 1.00 80.50 94 ILE A CA 1
ATOM 753 C C . ILE A 1 94 ? -5.414 -6.055 -0.003 1.00 80.50 94 ILE A C 1
ATOM 755 O O . ILE A 1 94 ? -5.579 -4.881 0.306 1.00 80.50 94 ILE A O 1
ATOM 759 N N . GLN A 1 95 ? -5.795 -7.069 0.761 1.00 80.50 95 GLN A N 1
ATOM 760 C CA . GLN A 1 95 ? -6.316 -6.912 2.108 1.00 80.50 95 GLN A CA 1
ATOM 761 C C . GLN A 1 95 ? -5.243 -7.358 3.094 1.00 80.50 95 GLN A C 1
ATOM 763 O O . GLN A 1 95 ? -4.849 -8.527 3.121 1.00 80.50 95 GLN A O 1
ATOM 768 N N . CYS A 1 96 ? -4.737 -6.410 3.870 1.00 72.50 96 CYS A N 1
ATOM 769 C CA . CYS A 1 96 ? -3.745 -6.673 4.895 1.00 72.50 96 CYS A CA 1
ATOM 770 C C . CYS A 1 96 ? -4.435 -7.086 6.189 1.00 72.50 96 CYS A C 1
ATOM 772 O O . CYS A 1 96 ? -5.271 -6.353 6.719 1.00 72.50 96 CYS A O 1
ATOM 774 N N . VAL A 1 97 ? -4.071 -8.273 6.669 1.00 67.50 97 VAL A N 1
ATOM 775 C CA . VAL A 1 97 ? -4.488 -8.801 7.966 1.00 67.50 97 VAL A CA 1
ATOM 776 C C . VAL A 1 97 ? -3.247 -8.726 8.850 1.00 67.50 97 VAL A C 1
ATOM 778 O O . VAL A 1 97 ? -2.229 -9.332 8.509 1.00 67.50 97 VAL A O 1
ATOM 781 N N . LEU A 1 98 ? -3.305 -7.893 9.889 1.00 59.59 98 LEU A N 1
ATOM 782 C CA . LEU A 1 98 ? -2.231 -7.735 10.874 1.00 59.59 98 LEU A CA 1
ATOM 783 C C . LEU A 1 98 ? -2.281 -8.865 11.907 1.00 59.59 98 LEU A C 1
ATOM 785 O O . LEU A 1 98 ? -3.409 -9.302 12.236 1.00 59.59 98 LEU A O 1
#

pLDDT: mean 73.07, std 11.17, range [42.62, 88.38]

Foldseek 3Di:
DQPAKAKAFEWECPLDVDTDGQWIWIWGDDPPDIWIKTFGDPVNLVSCVQVDDLAPQDRSDGDIDGRPPDDRVSQVQWDWDFDPPPDNPSGIYIYGDD

Radius of gyration: 13.51 Å; chains: 1; bounding box: 32×23×38 Å

Sequence (98 aa):
MSANQKTIYVYDDFSQKEPILLGMLYVNVIKGGETYSFEYSNKWLKQMKLSVSLDPELMPYGGRQFPNGKRMDFFSSCKVWSDPKSDGRNAPCIQCVL

Secondary structure (DSSP, 8-state):
--TTEEEEEEEESSSSSS-EEEEEEEEEEETTEEEEEEEE-HHHHHHHTT---SBTTB-S-SSEE---SS--HHHHSSEEEE-TTSTTTT-EEEEE--

Organism: NCBI:txid2840724